Protein AF-A0A8T6WIW5-F1 (afdb_monomer_lite)

Sequence (49 aa):
MPRGEERCKNPWNGDCDNTEIEVYIYRDGRKLPICQSCWAQIANLNVEW

pLDDT: mean 77.31, std 11.79, range [47.06, 89.81]

Structure (mmCIF, N/CA/C/O backbone):
data_AF-A0A8T6WIW5-F1
#
_entry.id   AF-A0A8T6WIW5-F1
#
loop_
_atom_site.group_PDB
_atom_site.id
_atom_site.type_symbol
_atom_site.label_atom_id
_atom_site.label_alt_id
_atom_site.label_comp_id
_atom_site.label_asym_id
_atom_site.label_entity_id
_atom_site.label_seq_id
_atom_site.pdbx_PDB_ins_code
_atom_site.Cartn_x
_atom_site.Cartn_y
_atom_site.Cartn_z
_atom_site.occupancy
_atom_site.B_iso_or_equiv
_atom_site.auth_seq_id
_atom_site.auth_comp_id
_atom_site.auth_asym_id
_atom_site.auth_atom_id
_atom_site.pdbx_PDB_model_num
ATOM 1 N N . MET A 1 1 ? -22.530 -3.604 11.314 1.00 47.06 1 MET A N 1
ATOM 2 C CA . MET A 1 1 ? -21.836 -4.511 10.376 1.00 47.06 1 MET A CA 1
ATOM 3 C C . MET A 1 1 ? -20.795 -3.674 9.657 1.00 47.06 1 MET A C 1
ATOM 5 O O . MET A 1 1 ? -21.223 -2.793 8.912 1.00 47.06 1 MET A O 1
ATOM 9 N N . PRO A 1 2 ? -19.485 -3.811 9.919 1.00 51.44 2 PRO A N 1
ATOM 10 C CA . PRO A 1 2 ? -18.524 -3.068 9.128 1.00 51.44 2 PRO A CA 1
ATOM 11 C C . PRO A 1 2 ? -18.518 -3.717 7.744 1.00 51.44 2 PRO A C 1
ATOM 13 O O . PRO A 1 2 ? -18.125 -4.869 7.569 1.00 51.44 2 PRO A O 1
ATOM 16 N N . ARG A 1 3 ? -19.095 -2.992 6.781 1.00 55.47 3 ARG A N 1
ATOM 17 C CA . ARG A 1 3 ? -18.866 -3.202 5.350 1.00 55.47 3 ARG A CA 1
ATOM 18 C C . ARG A 1 3 ? -17.352 -3.231 5.201 1.00 55.47 3 ARG A C 1
ATOM 20 O O . ARG A 1 3 ? -16.738 -2.281 5.667 1.00 55.47 3 ARG A O 1
ATOM 27 N N . GLY A 1 4 ? -16.790 -4.327 4.687 1.00 58.28 4 GLY A N 1
ATOM 28 C CA . GLY A 1 4 ? -15.342 -4.538 4.637 1.00 58.28 4 GLY A CA 1
ATOM 29 C C . GLY A 1 4 ? -14.639 -3.269 4.173 1.00 58.28 4 GLY A C 1
ATOM 30 O O . GLY A 1 4 ? -14.781 -2.883 3.017 1.00 58.28 4 GLY A O 1
ATOM 31 N N . GLU A 1 5 ? -13.992 -2.584 5.112 1.00 68.75 5 GLU A N 1
ATOM 32 C CA . GLU A 1 5 ? -13.355 -1.301 4.854 1.00 68.75 5 GLU A CA 1
ATOM 33 C C . GLU A 1 5 ? -12.242 -1.546 3.836 1.00 68.75 5 GLU A C 1
ATOM 35 O O . GLU A 1 5 ? -11.447 -2.475 4.004 1.00 68.75 5 GLU A O 1
ATOM 40 N N . GLU A 1 6 ? -12.230 -0.784 2.740 1.00 75.56 6 GLU A N 1
ATOM 41 C CA . GLU A 1 6 ? -11.181 -0.898 1.730 1.00 75.56 6 GLU A CA 1
ATOM 42 C C . GLU A 1 6 ? -9.840 -0.576 2.390 1.00 75.56 6 GLU A C 1
ATOM 44 O 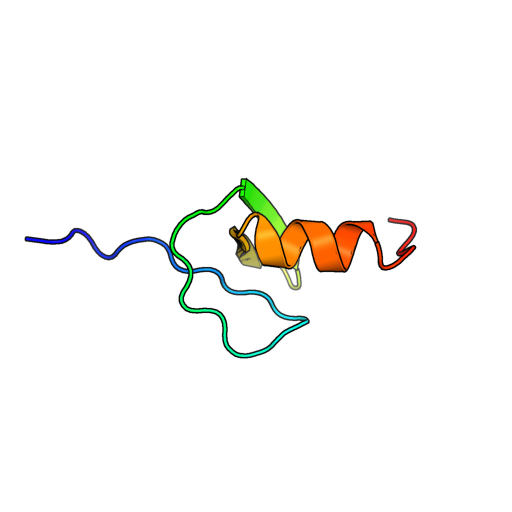O . GLU A 1 6 ? -9.597 0.545 2.828 1.00 75.56 6 GLU A O 1
ATOM 49 N N . ARG A 1 7 ? -8.986 -1.594 2.508 1.00 83.94 7 ARG A N 1
ATOM 50 C CA . ARG A 1 7 ? -7.659 -1.467 3.109 1.00 83.94 7 ARG A CA 1
ATOM 51 C C . ARG A 1 7 ? -6.632 -1.179 2.045 1.00 83.94 7 ARG A C 1
ATOM 53 O O . ARG A 1 7 ? -6.732 -1.683 0.924 1.00 83.94 7 ARG A O 1
ATOM 60 N N . CYS A 1 8 ? -5.632 -0.403 2.428 1.00 86.81 8 CYS A N 1
ATOM 61 C CA . CYS A 1 8 ? -4.480 -0.111 1.609 1.00 86.81 8 CYS A CA 1
ATOM 62 C C . CYS A 1 8 ? -3.868 -1.421 1.108 1.00 86.81 8 CYS A C 1
ATOM 64 O O . CYS A 1 8 ? -3.616 -2.355 1.859 1.00 86.81 8 CYS A O 1
ATOM 66 N N . LYS A 1 9 ? -3.622 -1.495 -0.190 1.00 83.12 9 LYS A N 1
ATOM 67 C CA . LYS A 1 9 ? -2.894 -2.592 -0.818 1.00 83.12 9 LYS A CA 1
ATOM 68 C C . LYS A 1 9 ? -1.634 -2.039 -1.438 1.00 83.12 9 LYS A C 1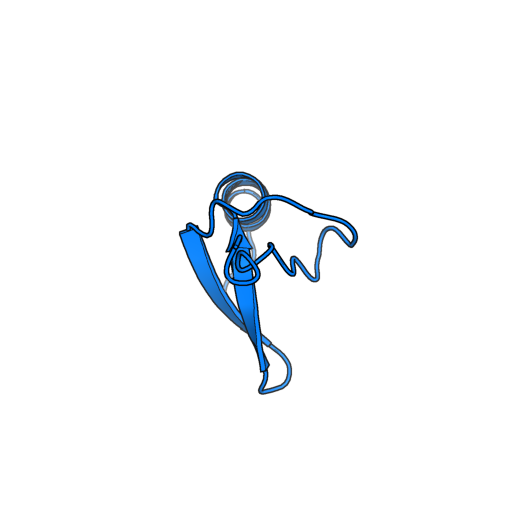
ATOM 70 O O . LYS A 1 9 ? -1.425 -2.189 -2.639 1.00 83.12 9 LYS A O 1
ATOM 75 N N . ASN A 1 10 ? -0.833 -1.356 -0.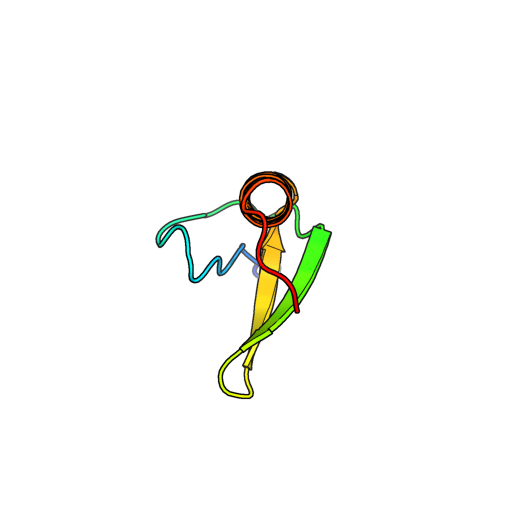620 1.00 81.69 10 ASN A N 1
ATOM 76 C CA . ASN A 1 10 ? 0.439 -0.810 -1.057 1.00 81.69 10 ASN A CA 1
ATOM 77 C C . ASN A 1 10 ? 1.360 -1.946 -1.525 1.00 81.69 10 ASN A C 1
ATOM 79 O O . ASN A 1 10 ? 1.805 -2.746 -0.707 1.00 81.69 10 ASN A O 1
ATOM 83 N N . PRO A 1 11 ? 1.689 -2.022 -2.825 1.00 74.25 11 PRO A N 1
ATOM 84 C CA . PRO A 1 11 ? 2.554 -3.076 -3.325 1.00 74.25 11 PRO A CA 1
ATOM 85 C C . PRO A 1 11 ? 4.050 -2.778 -3.110 1.00 74.25 11 PRO A C 1
ATOM 87 O O . PRO A 1 11 ? 4.878 -3.619 -3.449 1.00 74.25 11 PRO A O 1
ATOM 90 N N . TRP A 1 12 ? 4.415 -1.594 -2.602 1.00 73.94 12 TRP A N 1
ATOM 91 C CA . TRP A 1 12 ? 5.794 -1.211 -2.261 1.00 73.94 12 TRP A CA 1
ATOM 92 C C . TRP A 1 12 ? 6.113 -1.344 -0.772 1.00 73.94 12 TRP A C 1
ATOM 94 O O . TRP A 1 12 ? 7.281 -1.467 -0.419 1.00 73.94 12 TRP A O 1
ATOM 104 N N . ASN A 1 13 ? 5.101 -1.338 0.097 1.00 66.62 13 ASN A N 1
ATOM 105 C CA . ASN A 1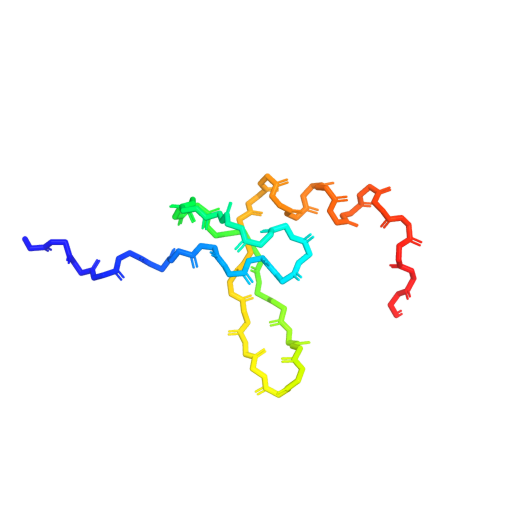 13 ? 5.264 -1.536 1.533 1.00 66.62 13 ASN A CA 1
ATOM 106 C C . ASN A 1 13 ? 4.237 -2.590 1.967 1.00 66.62 13 ASN A C 1
ATOM 108 O O . ASN A 1 13 ? 3.058 -2.284 2.122 1.00 66.62 13 ASN A O 1
ATOM 112 N N . GLY A 1 14 ? 4.687 -3.848 2.002 1.00 67.38 14 GLY A N 1
ATOM 113 C CA . GLY A 1 14 ? 3.870 -5.053 1.807 1.00 67.38 14 GLY A CA 1
ATOM 114 C C . GLY A 1 14 ? 2.771 -5.355 2.831 1.00 67.38 14 GLY A C 1
ATOM 115 O O .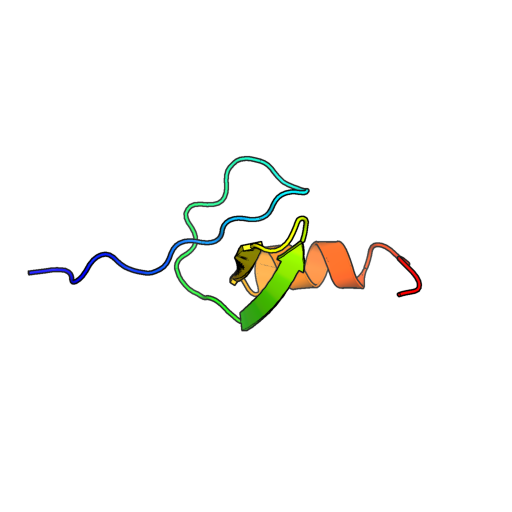 GLY A 1 14 ? 1.961 -6.232 2.553 1.00 67.38 14 GLY A O 1
ATOM 116 N N . ASP A 1 15 ? 2.695 -4.632 3.949 1.00 68.38 15 ASP A N 1
ATOM 117 C CA . ASP A 1 15 ? 1.649 -4.797 4.964 1.00 68.38 15 ASP A CA 1
ATOM 118 C C . ASP A 1 15 ? 1.169 -3.413 5.424 1.00 68.38 15 ASP A C 1
ATOM 120 O O . ASP A 1 15 ? 1.826 -2.720 6.203 1.00 68.38 15 ASP A O 1
ATOM 124 N N . CYS A 1 16 ? 0.036 -2.962 4.886 1.00 79.06 16 CYS A N 1
ATOM 125 C CA . CYS A 1 16 ? -0.622 -1.742 5.334 1.00 79.06 16 CYS A CA 1
ATOM 126 C C . CYS A 1 16 ? -2.108 -2.020 5.547 1.00 79.06 16 CYS A C 1
ATOM 128 O O . CYS A 1 16 ? -2.851 -2.207 4.594 1.00 79.06 16 CYS A O 1
ATOM 130 N N . ASP A 1 17 ? -2.555 -1.989 6.799 1.00 77.12 17 ASP A N 1
ATOM 131 C CA . ASP A 1 17 ? -3.966 -2.178 7.161 1.00 77.12 17 ASP A CA 1
ATOM 132 C C . ASP A 1 17 ? -4.756 -0.863 7.247 1.00 77.12 17 ASP A C 1
ATOM 134 O O . ASP A 1 17 ? -5.885 -0.835 7.736 1.00 77.12 17 ASP A O 1
ATOM 138 N N . ASN A 1 18 ? -4.172 0.243 6.777 1.00 83.31 18 ASN A N 1
ATOM 139 C CA . ASN A 1 18 ? -4.825 1.544 6.837 1.00 83.31 18 ASN A CA 1
ATOM 140 C C . ASN A 1 18 ? -6.031 1.586 5.884 1.00 83.31 18 ASN A C 1
ATOM 142 O O . ASN A 1 18 ? -5.929 1.181 4.724 1.00 83.31 18 ASN A O 1
ATOM 146 N N . THR A 1 19 ? -7.158 2.085 6.374 1.00 83.69 19 THR A N 1
ATOM 147 C CA . THR A 1 19 ? -8.419 2.222 5.633 1.00 83.69 19 THR A CA 1
ATOM 148 C C . THR A 1 19 ? -8.603 3.615 5.027 1.00 83.69 19 THR A C 1
ATOM 150 O O . THR A 1 19 ? -9.525 3.834 4.245 1.00 83.69 19 THR A O 1
ATOM 153 N N . GLU A 1 20 ? -7.710 4.559 5.336 1.00 85.94 20 GLU A N 1
ATOM 154 C CA . GLU A 1 20 ? -7.745 5.929 4.821 1.00 85.94 20 GLU A CA 1
ATOM 155 C C . GLU A 1 20 ? -7.124 6.014 3.418 1.00 85.94 20 GLU A C 1
ATOM 157 O O . GLU A 1 20 ? -5.974 6.424 3.237 1.00 85.94 20 GLU A O 1
ATOM 162 N N . ILE A 1 21 ? -7.870 5.536 2.418 1.00 88.06 21 ILE A N 1
ATOM 163 C CA . ILE A 1 21 ? -7.446 5.497 1.014 1.00 88.06 21 ILE A CA 1
ATOM 164 C C . ILE A 1 21 ? -7.488 6.893 0.396 1.00 88.06 21 ILE A C 1
ATOM 166 O O . ILE A 1 21 ? -8.557 7.483 0.272 1.00 88.06 21 ILE A O 1
ATOM 170 N N . GLU A 1 22 ? -6.330 7.369 -0.060 1.00 88.56 22 GLU A N 1
ATOM 171 C CA . GLU A 1 22 ? -6.183 8.682 -0.697 1.00 88.56 22 GLU A CA 1
ATOM 172 C C . GLU A 1 22 ? -6.165 8.556 -2.222 1.00 88.56 22 GLU A C 1
ATOM 174 O O . GLU A 1 22 ? -6.793 9.334 -2.941 1.00 88.56 22 GLU A O 1
ATOM 179 N N . VAL A 1 23 ? -5.455 7.547 -2.741 1.00 87.19 23 VAL A N 1
ATOM 180 C CA . VAL A 1 23 ? -5.298 7.355 -4.188 1.00 87.19 23 VAL A CA 1
ATOM 181 C C . VAL A 1 23 ? -5.544 5.910 -4.574 1.00 87.19 23 VAL A C 1
ATOM 183 O O . VAL A 1 23 ? -5.348 4.980 -3.793 1.00 87.19 23 VAL A O 1
ATOM 186 N N . TYR A 1 24 ? -5.922 5.717 -5.831 1.00 87.56 24 TYR A N 1
ATOM 187 C CA . TYR A 1 24 ? -5.969 4.401 -6.440 1.00 87.56 24 TYR A CA 1
ATOM 188 C C . TYR A 1 24 ? -5.010 4.363 -7.610 1.00 87.56 24 TYR A C 1
ATOM 190 O O . TYR A 1 24 ? -5.133 5.150 -8.547 1.00 87.56 24 TYR A O 1
ATOM 198 N N . ILE A 1 25 ? -4.091 3.413 -7.573 1.00 85.94 25 ILE A N 1
ATOM 199 C CA . ILE A 1 25 ? -3.160 3.186 -8.669 1.00 85.94 25 ILE A CA 1
ATOM 200 C C . ILE A 1 25 ? -3.601 1.979 -9.483 1.00 85.94 25 ILE A C 1
ATOM 202 O O . ILE A 1 25 ? -4.254 1.070 -8.968 1.00 85.94 25 ILE A O 1
ATOM 206 N N . TYR A 1 26 ? -3.197 1.943 -10.745 1.00 85.88 26 TYR A N 1
ATOM 207 C CA . TYR A 1 26 ? -3.315 0.748 -11.567 1.00 85.88 26 TYR A CA 1
ATOM 208 C C . TYR A 1 26 ? -1.943 0.111 -11.710 1.00 85.88 26 TYR A C 1
ATOM 210 O O . TYR A 1 26 ? -1.017 0.721 -12.236 1.00 85.88 26 TYR A O 1
ATOM 218 N N . ARG A 1 27 ? -1.813 -1.128 -11.241 1.00 79.56 27 ARG A N 1
ATOM 219 C CA . ARG A 1 27 ? -0.599 -1.924 -11.406 1.00 79.56 27 ARG A CA 1
ATOM 220 C C . ARG A 1 27 ? -0.998 -3.338 -11.789 1.00 79.56 27 ARG A C 1
ATOM 222 O O . ARG A 1 27 ? -1.896 -3.905 -11.176 1.00 79.56 27 ARG A O 1
ATOM 229 N N . ASP A 1 28 ? -0.355 -3.886 -12.815 1.00 82.06 28 ASP A N 1
ATOM 230 C CA . ASP A 1 28 ? -0.626 -5.251 -13.292 1.00 82.06 28 ASP A CA 1
ATOM 231 C C . ASP A 1 28 ? -2.110 -5.484 -13.670 1.00 82.06 28 ASP A C 1
ATOM 233 O O . ASP A 1 28 ? -2.708 -6.518 -13.388 1.00 82.06 28 ASP A O 1
ATOM 237 N N . GLY A 1 29 ? -2.764 -4.454 -14.225 1.00 86.25 29 GLY A N 1
ATOM 238 C CA . GLY A 1 29 ? -4.194 -4.491 -14.561 1.00 86.25 29 GLY A CA 1
ATOM 239 C C . GLY A 1 29 ? -5.143 -4.507 -13.354 1.00 86.25 29 GLY A C 1
ATOM 240 O O . GLY A 1 29 ? -6.353 -4.639 -13.528 1.00 86.25 29 GLY A O 1
ATOM 241 N N . ARG A 1 30 ? -4.628 -4.353 -12.129 1.00 86.38 30 ARG A N 1
ATOM 242 C CA . ARG A 1 30 ? -5.417 -4.300 -10.894 1.00 86.38 30 ARG A CA 1
ATOM 243 C C . ARG A 1 30 ? -5.413 -2.888 -10.326 1.00 86.38 30 ARG A C 1
ATOM 245 O O . ARG A 1 30 ? -4.367 -2.248 -10.228 1.00 86.38 30 ARG A O 1
ATOM 252 N N . LYS A 1 31 ? -6.593 -2.421 -9.919 1.00 86.12 31 LYS A N 1
ATOM 253 C CA . LYS A 1 31 ? -6.750 -1.179 -9.162 1.00 86.12 31 LYS A CA 1
ATOM 254 C C . LYS A 1 31 ? -6.402 -1.460 -7.702 1.00 86.12 31 LYS A C 1
ATOM 256 O O . LYS A 1 31 ? -7.082 -2.258 -7.057 1.00 86.12 31 LYS A O 1
ATOM 261 N N . LEU A 1 32 ? -5.343 -0.840 -7.199 1.00 87.12 32 LEU A N 1
ATOM 262 C CA . LEU A 1 32 ? -4.909 -0.980 -5.814 1.00 87.12 32 LEU A CA 1
ATOM 263 C C . LEU A 1 32 ? -5.210 0.316 -5.053 1.00 87.12 32 LEU A C 1
ATOM 265 O O . LEU A 1 32 ? -4.739 1.377 -5.472 1.00 87.12 32 LEU A O 1
ATOM 269 N N . PRO A 1 33 ? -5.992 0.252 -3.963 1.00 89.62 33 PRO A N 1
ATOM 270 C CA . PRO A 1 33 ? -6.159 1.381 -3.059 1.00 89.62 33 PRO A CA 1
ATOM 271 C C . PRO A 1 33 ? -4.859 1.630 -2.287 1.00 89.62 33 PRO A C 1
ATOM 273 O O . PRO A 1 33 ? -4.255 0.695 -1.767 1.00 89.62 33 PRO A O 1
ATOM 276 N N . ILE A 1 34 ? -4.430 2.882 -2.191 1.00 88.12 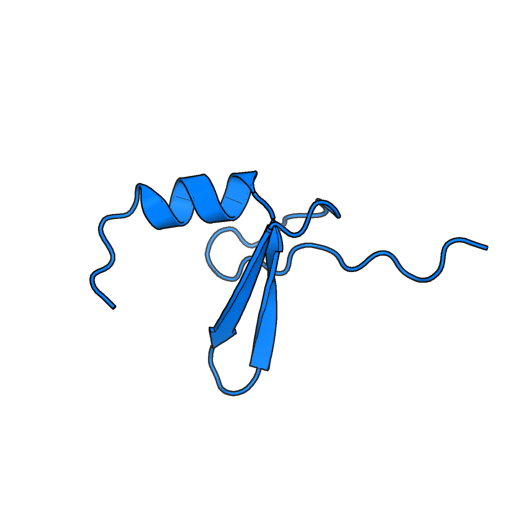34 ILE A N 1
ATOM 277 C CA . ILE A 1 34 ? -3.238 3.309 -1.457 1.00 88.12 34 ILE A CA 1
ATOM 278 C C . ILE A 1 34 ? -3.651 4.378 -0.448 1.00 88.12 34 ILE A C 1
ATOM 280 O O . ILE A 1 34 ? -4.297 5.366 -0.802 1.00 88.12 34 ILE A O 1
ATOM 284 N N . CYS A 1 35 ? -3.271 4.193 0.813 1.00 89.81 35 CYS A N 1
ATOM 285 C CA . CYS A 1 35 ? -3.544 5.177 1.854 1.00 89.81 35 CYS A CA 1
ATOM 286 C C . CYS A 1 35 ? -2.653 6.414 1.745 1.00 89.81 35 CYS A C 1
ATOM 288 O O . CYS A 1 35 ? -1.573 6.354 1.153 1.00 89.81 35 CYS A O 1
ATOM 290 N N . GLN A 1 36 ? -3.069 7.511 2.379 1.00 85.88 36 GLN A N 1
ATOM 291 C CA . GLN A 1 36 ? -2.320 8.771 2.374 1.00 85.88 36 GLN A CA 1
ATOM 292 C C . GLN A 1 36 ? -0.858 8.586 2.816 1.00 85.88 36 GLN A C 1
ATOM 294 O O . GLN A 1 36 ? 0.059 9.081 2.163 1.00 85.88 36 GLN A O 1
ATOM 299 N N . SER A 1 37 ? -0.612 7.811 3.880 1.00 85.69 37 SER A N 1
ATOM 300 C CA . SER A 1 37 ? 0.745 7.573 4.393 1.00 85.69 37 SER A CA 1
ATOM 301 C C . SER A 1 37 ? 1.627 6.823 3.392 1.00 85.69 37 SER A C 1
ATOM 303 O O . SER A 1 37 ? 2.798 7.156 3.218 1.00 85.69 37 SER A O 1
ATOM 305 N N . CYS A 1 38 ? 1.069 5.817 2.713 1.00 85.69 38 CYS A N 1
ATOM 306 C CA . CYS A 1 38 ? 1.780 5.071 1.679 1.00 85.69 38 CYS A CA 1
ATOM 307 C C . CYS A 1 38 ? 2.017 5.939 0.443 1.00 85.69 38 CYS A C 1
ATOM 309 O O . CYS A 1 38 ? 3.117 5.937 -0.101 1.00 85.69 38 CYS A O 1
ATOM 311 N N . TRP A 1 39 ? 1.015 6.716 0.031 1.00 86.81 39 TRP A N 1
ATOM 312 C CA . TRP A 1 39 ? 1.145 7.644 -1.083 1.00 86.81 39 TRP A CA 1
ATOM 313 C C . TRP A 1 39 ? 2.217 8.698 -0.818 1.00 86.81 39 TRP A C 1
ATOM 315 O O . TRP A 1 39 ? 3.037 8.940 -1.691 1.00 86.81 39 TRP A O 1
ATOM 325 N N . ALA A 1 40 ? 2.300 9.250 0.394 1.00 84.38 40 ALA A N 1
ATOM 326 C CA . ALA A 1 40 ? 3.350 10.193 0.766 1.00 84.38 40 ALA A CA 1
ATOM 327 C C . ALA A 1 40 ? 4.757 9.579 0.659 1.00 84.38 40 ALA A C 1
ATOM 329 O O . ALA A 1 40 ? 5.686 10.256 0.224 1.00 84.38 40 ALA A O 1
ATOM 330 N N . GLN A 1 41 ? 4.930 8.299 1.008 1.00 83.06 41 GLN A N 1
ATOM 331 C CA . GLN A 1 41 ? 6.204 7.596 0.805 1.00 83.06 41 GLN A CA 1
ATOM 332 C C . GLN A 1 41 ? 6.521 7.429 -0.683 1.00 83.06 41 GLN A C 1
ATOM 334 O O . GLN A 1 41 ? 7.647 7.687 -1.097 1.00 83.06 41 GLN A O 1
ATOM 339 N N . ILE A 1 42 ? 5.528 7.041 -1.488 1.00 80.25 42 ILE A N 1
ATOM 340 C CA . ILE A 1 42 ? 5.692 6.855 -2.934 1.00 80.25 42 ILE A CA 1
ATOM 341 C C . ILE A 1 42 ? 5.947 8.197 -3.628 1.00 80.25 42 ILE A C 1
ATOM 343 O O . ILE A 1 42 ? 6.792 8.249 -4.497 1.00 80.25 42 ILE A O 1
ATOM 347 N N . ALA A 1 43 ? 5.286 9.283 -3.231 1.00 79.00 43 ALA A N 1
ATOM 348 C CA . ALA A 1 43 ? 5.481 10.614 -3.806 1.00 79.00 43 ALA A CA 1
ATOM 349 C C . ALA A 1 43 ? 6.848 11.226 -3.447 1.00 79.00 43 ALA A C 1
ATOM 351 O O . ALA A 1 43 ? 7.359 12.062 -4.185 1.00 79.00 43 ALA A O 1
ATOM 352 N N . ASN A 1 44 ? 7.441 10.816 -2.319 1.00 73.69 44 ASN A N 1
ATOM 353 C CA . ASN A 1 44 ? 8.813 11.185 -1.955 1.00 73.69 44 ASN A CA 1
ATOM 354 C C . ASN A 1 44 ? 9.866 10.295 -2.631 1.00 73.69 44 ASN A C 1
ATOM 356 O O . ASN A 1 44 ? 11.012 10.711 -2.797 1.00 73.69 44 ASN A O 1
ATOM 360 N N . LEU A 1 45 ? 9.500 9.074 -3.024 1.00 67.75 45 LEU A N 1
ATOM 361 C CA . LEU A 1 45 ? 10.296 8.275 -3.944 1.00 67.75 45 LEU A CA 1
ATOM 362 C C . LEU A 1 45 ? 10.108 8.912 -5.323 1.00 67.75 45 LEU A C 1
ATOM 364 O O . LEU A 1 45 ? 9.021 8.905 -5.871 1.00 67.75 45 LEU A O 1
ATOM 368 N N . ASN A 1 46 ? 11.144 9.535 -5.868 1.00 54.66 46 ASN A N 1
ATOM 369 C CA . ASN A 1 46 ? 11.107 10.263 -7.137 1.00 54.66 46 ASN A CA 1
ATOM 370 C C . ASN A 1 46 ? 10.913 9.311 -8.344 1.00 54.66 46 ASN A C 1
ATOM 372 O O . ASN A 1 46 ? 11.813 9.152 -9.167 1.00 54.66 46 ASN A O 1
ATOM 376 N N . VAL A 1 47 ? 9.784 8.597 -8.398 1.00 57.81 47 VAL A N 1
ATOM 377 C CA . VAL A 1 47 ? 9.413 7.678 -9.472 1.00 57.81 47 VAL A CA 1
ATOM 378 C C . VAL A 1 47 ? 8.729 8.517 -10.544 1.00 57.81 47 VAL A C 1
ATOM 380 O O . VAL A 1 47 ? 7.580 8.919 -10.389 1.00 57.81 47 VAL A O 1
ATOM 383 N N . GLU A 1 48 ? 9.463 8.844 -11.603 1.00 53.22 48 GLU A N 1
ATOM 384 C CA . GLU A 1 48 ? 8.886 9.480 -12.788 1.00 53.22 48 GLU A CA 1
ATOM 385 C C . GLU A 1 48 ? 7.973 8.462 -13.492 1.00 53.22 48 GLU A C 1
ATOM 387 O O . GLU A 1 48 ? 8.401 7.346 -13.801 1.00 53.22 48 GLU A O 1
ATOM 392 N N . TRP A 1 49 ? 6.698 8.828 -13.652 1.00 60.09 49 TRP A N 1
ATOM 393 C CA . TRP A 1 49 ? 5.620 8.017 -14.235 1.00 60.09 49 TRP A CA 1
ATOM 394 C C . TRP A 1 49 ? 5.448 8.293 -15.726 1.00 60.09 49 TRP A C 1
ATOM 396 O O . TRP A 1 49 ? 5.479 9.488 -16.101 1.00 60.09 49 TRP A O 1
#

Foldseek 3Di:
DPPPQQAACQPVPHDGRDSQFDDWDADPNDTGTHHPVSVVVVVVVPDDD

Secondary structure (DSSP, 8-state):
----------SSSS------EEEEEEETTEEEEEEHHHHHHHHHTT---

Radius of gyration: 11.16 Å; chains: 1; bounding box: 33×16×25 Å